Protein AF-A0A932HII7-F1 (afdb_monomer)

Sequence (70 aa):
IDGFPRSATAIAHQECRVLFVEKQAFLNLLHEDPVIARKILWSLCRTLSLRLRDTTDRIVSLFSIIARPF

pLDDT: mean 91.94, std 10.11, range [52.53, 97.88]

Secondary structure (DSSP, 8-state):
-TTPPPSS----SSS-------HHHHHHHHHH-HHHHHHHHHHHHHHHHHHHHHHHHHHHHHHHHHT---

Solvent-accessible surface area (backbone atoms only — not comparable to full-atom values): 4519 Å² total; per-residue (Å²): 122,89,92,60,78,78,92,68,89,87,77,80,92,59,96,78,86,82,90,84,80,53,69,67,61,52,57,51,32,47,72,78,41,47,72,61,35,49,53,54,51,50,52,51,54,50,50,51,54,51,51,53,50,52,52,51,52,52,52,52,51,54,49,56,63,70,69,53,75,135

Structure (mmCIF, N/CA/C/O backbone):
data_AF-A0A932HII7-F1
#
_entry.id   AF-A0A932HII7-F1
#
loop_
_atom_site.group_PDB
_atom_site.id
_atom_site.type_symbol
_atom_site.label_atom_id
_atom_site.label_alt_id
_atom_site.label_comp_id
_atom_site.label_asym_id
_atom_site.label_entity_id
_atom_site.label_seq_id
_atom_site.pd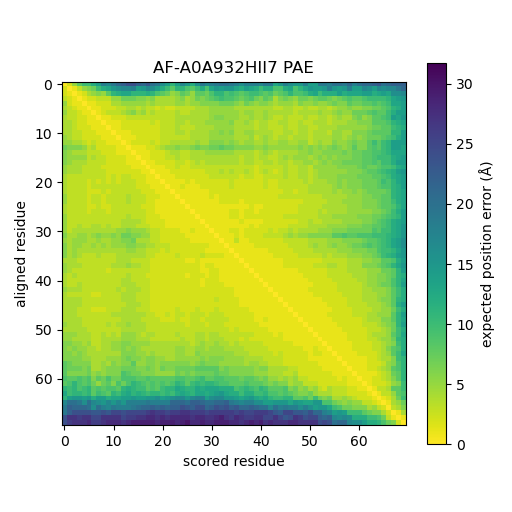bx_PDB_ins_code
_atom_site.Cartn_x
_atom_site.Cartn_y
_atom_site.Cartn_z
_atom_site.occupancy
_atom_site.B_iso_or_equiv
_atom_site.auth_seq_id
_atom_site.auth_comp_id
_atom_site.auth_asym_id
_atom_site.auth_atom_id
_atom_site.pdbx_PDB_model_num
ATOM 1 N N . ILE A 1 1 ? 9.722 1.409 4.840 1.00 57.97 1 ILE A N 1
ATOM 2 C CA . ILE A 1 1 ? 10.583 1.931 5.920 1.00 57.97 1 ILE A CA 1
ATOM 3 C C . ILE A 1 1 ? 10.033 3.293 6.296 1.00 57.97 1 ILE A C 1
ATOM 5 O O . ILE A 1 1 ? 9.800 4.097 5.399 1.00 57.97 1 ILE A O 1
ATOM 9 N N . ASP A 1 2 ? 9.724 3.504 7.570 1.00 81.31 2 ASP A N 1
ATOM 10 C CA . ASP A 1 2 ? 9.163 4.769 8.040 1.00 81.31 2 ASP A CA 1
ATOM 11 C C . ASP A 1 2 ? 10.197 5.897 7.961 1.00 81.31 2 ASP A C 1
ATOM 13 O O . 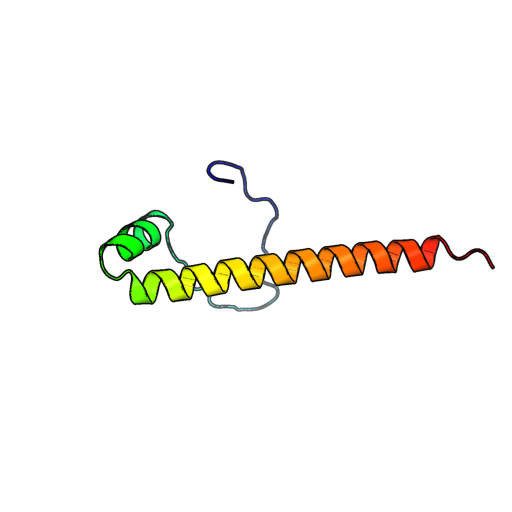ASP A 1 2 ? 11.368 5.687 8.262 1.00 81.31 2 ASP A O 1
ATOM 17 N N . GLY A 1 3 ? 9.763 7.085 7.530 1.00 81.75 3 GLY A N 1
ATOM 18 C CA . GLY A 1 3 ? 10.600 8.292 7.482 1.00 81.75 3 GLY A CA 1
ATOM 19 C C . GLY A 1 3 ? 11.495 8.445 6.246 1.00 81.75 3 GLY A C 1
ATOM 20 O O . GLY A 1 3 ? 12.135 9.480 6.097 1.00 81.75 3 GLY A O 1
ATOM 21 N N . PHE A 1 4 ? 11.523 7.470 5.335 1.00 89.44 4 PHE A N 1
ATOM 22 C CA . PHE A 1 4 ? 12.267 7.596 4.077 1.00 89.44 4 PHE A CA 1
ATOM 23 C C . PHE A 1 4 ? 11.480 8.424 3.050 1.00 89.44 4 PHE A C 1
ATOM 25 O O . PHE A 1 4 ? 10.243 8.376 3.044 1.00 89.44 4 PHE A O 1
ATOM 32 N N . PRO A 1 5 ? 12.167 9.158 2.151 1.00 91.38 5 PRO A N 1
ATOM 33 C CA . PRO A 1 5 ? 11.505 9.836 1.044 1.00 91.38 5 PRO A CA 1
ATOM 34 C C . PRO A 1 5 ? 10.764 8.832 0.149 1.00 91.38 5 PRO A C 1
ATOM 36 O O . PRO A 1 5 ? 11.044 7.630 0.148 1.00 91.38 5 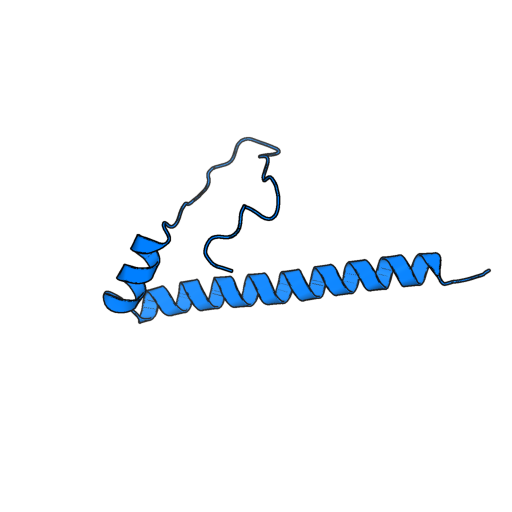PRO A O 1
ATOM 39 N N . ARG A 1 6 ? 9.793 9.329 -0.627 1.00 91.62 6 ARG A N 1
ATOM 40 C CA . ARG A 1 6 ? 9.058 8.504 -1.598 1.00 91.62 6 ARG A CA 1
ATOM 41 C C . ARG A 1 6 ? 10.054 7.852 -2.563 1.00 91.62 6 ARG A C 1
ATOM 43 O O . ARG A 1 6 ? 10.902 8.535 -3.123 1.00 91.62 6 ARG A O 1
ATOM 50 N N . SER A 1 7 ? 9.929 6.541 -2.764 1.00 91.00 7 SER A N 1
ATOM 51 C CA . SER A 1 7 ? 10.847 5.761 -3.608 1.00 91.00 7 SER A CA 1
ATOM 52 C C . SER A 1 7 ? 10.686 6.027 -5.105 1.00 91.00 7 SER A C 1
ATOM 54 O O . SER A 1 7 ? 11.564 5.670 -5.883 1.00 91.00 7 SER A O 1
ATOM 56 N N . ALA A 1 8 ? 9.558 6.609 -5.514 1.00 92.31 8 ALA A N 1
ATOM 57 C CA . ALA A 1 8 ? 9.252 6.938 -6.896 1.00 92.31 8 ALA A CA 1
ATOM 58 C C . ALA A 1 8 ? 8.234 8.083 -6.969 1.00 92.31 8 ALA A C 1
ATOM 60 O O . ALA A 1 8 ? 7.498 8.347 -6.011 1.00 92.31 8 ALA A O 1
ATOM 61 N N . THR A 1 9 ? 8.160 8.710 -8.139 1.00 95.19 9 THR A N 1
ATOM 62 C CA . THR A 1 9 ? 7.112 9.672 -8.490 1.00 95.19 9 THR A CA 1
ATOM 63 C C . THR A 1 9 ? 5.916 8.930 -9.085 1.00 95.19 9 THR A C 1
ATOM 65 O O . THR A 1 9 ? 6.083 8.056 -9.933 1.00 95.19 9 THR A O 1
ATOM 68 N N . ALA A 1 10 ? 4.703 9.283 -8.659 1.00 94.31 10 ALA A N 1
ATOM 69 C CA . ALA A 1 10 ? 3.459 8.777 -9.235 1.00 94.31 10 ALA A CA 1
ATOM 70 C C . ALA A 1 10 ? 2.776 9.898 -10.028 1.00 94.31 10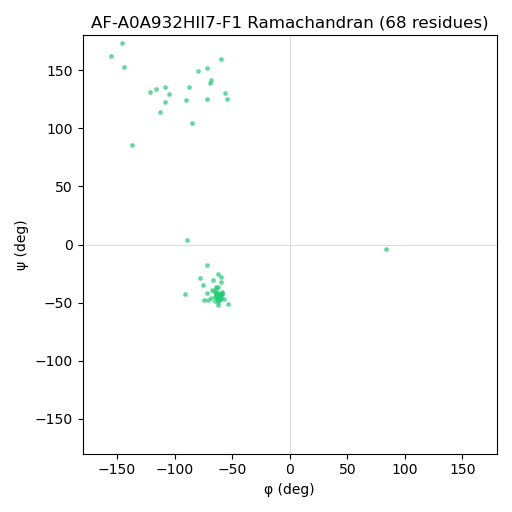 ALA A C 1
ATOM 72 O O . ALA A 1 10 ? 2.494 10.957 -9.472 1.00 94.31 10 ALA A O 1
ATOM 73 N N . ILE A 1 11 ? 2.522 9.664 -11.317 1.00 96.06 11 ILE A N 1
ATOM 74 C CA . ILE A 1 11 ? 1.887 10.622 -12.232 1.00 96.06 11 ILE A CA 1
ATOM 75 C C . ILE A 1 11 ? 0.625 9.964 -12.791 1.00 96.06 11 ILE A C 1
ATOM 77 O O . ILE A 1 11 ? 0.669 8.817 -13.237 1.00 96.06 11 ILE A O 1
ATOM 81 N N . ALA A 1 12 ? -0.504 10.673 -12.751 1.00 97.44 12 ALA A N 1
ATOM 82 C CA . ALA A 1 12 ? -1.750 10.195 -13.337 1.00 97.44 12 ALA A CA 1
ATOM 83 C C . ALA A 1 12 ? -1.659 10.241 -14.870 1.00 97.44 12 ALA A C 1
ATOM 85 O O . ALA A 1 12 ? -1.357 11.285 -15.441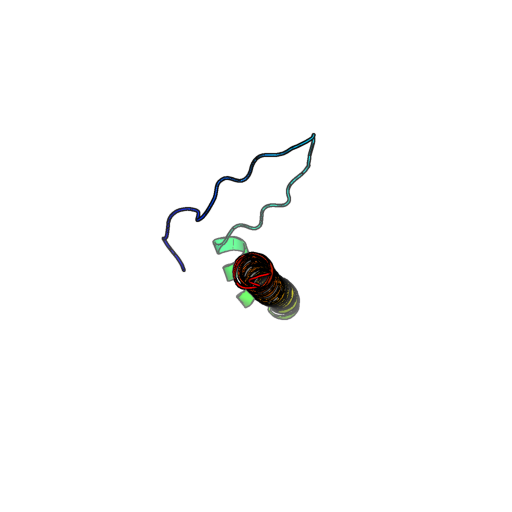 1.00 97.44 12 ALA A O 1
ATOM 86 N N . HIS A 1 13 ? -1.915 9.113 -15.537 1.00 97.25 13 HIS A N 1
ATOM 87 C CA . HIS A 1 13 ? -1.917 9.050 -17.004 1.00 97.25 13 HIS A CA 1
ATOM 88 C C . HIS A 1 13 ? -3.202 9.630 -17.617 1.00 97.25 13 HIS A C 1
ATOM 90 O O . HIS A 1 13 ? -3.190 10.148 -18.727 1.00 97.25 13 HIS A O 1
ATOM 96 N N . GLN A 1 14 ? -4.303 9.555 -16.872 1.00 97.50 14 GLN A N 1
ATOM 97 C CA . GLN A 1 14 ? -5.624 10.062 -17.234 1.00 97.50 14 GLN A CA 1
ATOM 98 C C . GLN A 1 14 ? -6.336 10.559 -15.971 1.00 97.50 14 GLN A C 1
ATOM 100 O O . GLN A 1 14 ? -5.836 10.346 -14.861 1.00 97.50 14 GLN A O 1
ATOM 105 N N . GLU A 1 15 ? -7.504 11.188 -16.122 1.00 97.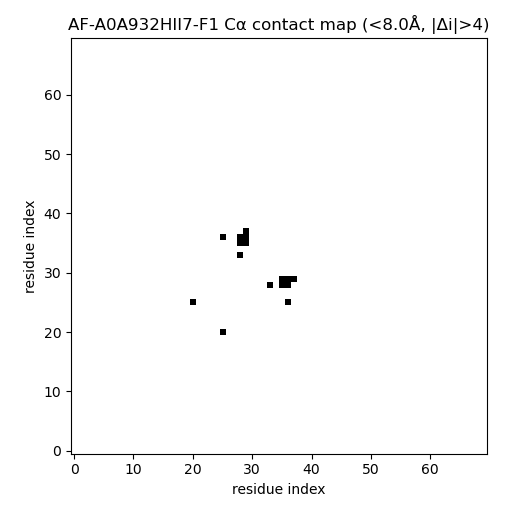38 15 GLU A N 1
ATOM 106 C CA . GLU A 1 15 ? -8.319 11.608 -14.980 1.00 97.38 15 GLU A CA 1
ATOM 107 C C . GLU A 1 15 ? -8.601 10.416 -14.053 1.00 97.38 15 GLU A C 1
ATOM 109 O O . GLU A 1 15 ? -9.072 9.358 -14.476 1.00 97.38 15 GLU A O 1
ATOM 114 N N . CYS A 1 16 ? -8.261 10.571 -12.773 1.00 96.94 16 CYS A N 1
ATOM 115 C CA . CYS A 1 16 ? -8.400 9.510 -11.789 1.00 96.94 16 CYS A CA 1
ATOM 116 C C . CYS A 1 16 ? -8.800 10.066 -10.426 1.00 96.94 16 CYS A C 1
ATOM 118 O O . CYS A 1 16 ? -8.451 11.188 -10.058 1.00 96.94 16 CYS A O 1
ATOM 120 N N . ARG A 1 17 ? -9.482 9.232 -9.643 1.00 96.88 17 ARG A N 1
ATOM 121 C CA . ARG A 1 17 ? -9.771 9.492 -8.233 1.00 96.88 17 ARG A CA 1
ATOM 122 C C . ARG A 1 17 ? -8.9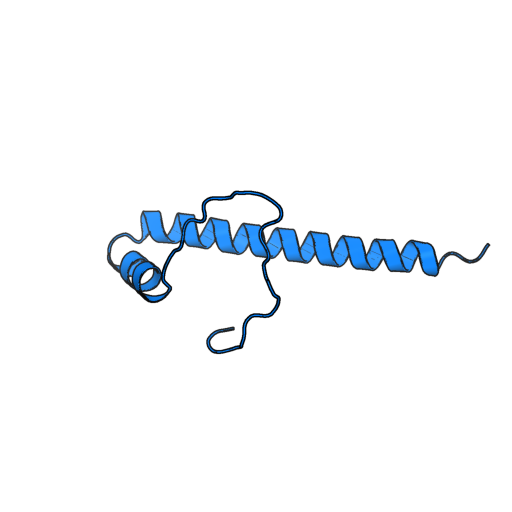25 8.572 -7.371 1.00 96.88 17 ARG A C 1
ATOM 124 O O . ARG A 1 17 ? -8.829 7.378 -7.649 1.00 96.88 17 ARG A O 1
ATOM 131 N N . VAL A 1 18 ? -8.332 9.129 -6.322 1.00 95.81 18 VAL A N 1
ATOM 132 C CA . VAL A 1 18 ? -7.454 8.399 -5.406 1.00 95.81 18 VAL A CA 1
ATOM 133 C C . VAL A 1 18 ? -8.085 8.377 -4.023 1.00 95.81 18 VAL A C 1
ATOM 135 O O . VAL A 1 18 ? -8.538 9.406 -3.527 1.00 95.81 18 VAL A O 1
ATOM 138 N N . LEU A 1 19 ? -8.091 7.201 -3.398 1.00 94.69 19 LEU A N 1
ATOM 139 C CA . LEU A 1 19 ? -8.403 7.063 -1.982 1.00 94.69 19 LEU A CA 1
ATOM 140 C C . LEU A 1 19 ? -7.107 7.183 -1.180 1.00 94.69 19 LEU A C 1
ATOM 142 O O . LEU A 1 19 ? -6.158 6.431 -1.411 1.00 94.69 19 LEU A O 1
ATOM 146 N N . PHE A 1 20 ? -7.077 8.118 -0.236 1.00 94.69 20 PHE A N 1
ATOM 147 C CA . PHE A 1 20 ? -5.950 8.303 0.667 1.00 94.69 20 PHE A CA 1
ATOM 148 C C . PHE A 1 20 ? -6.291 7.757 2.051 1.00 94.69 20 PHE A C 1
ATOM 150 O O . PHE A 1 20 ? -7.328 8.089 2.619 1.00 94.69 20 PHE A O 1
ATOM 157 N N . VAL A 1 21 ? -5.397 6.930 2.588 1.00 93.62 21 VAL A N 1
ATOM 158 C CA . VAL A 1 21 ? -5.453 6.467 3.975 1.00 93.62 21 VAL A CA 1
ATOM 159 C C . VAL A 1 21 ? -4.266 7.080 4.697 1.00 93.62 21 VAL A C 1
ATOM 161 O O . VAL A 1 21 ? -3.112 6.778 4.381 1.00 93.62 21 VAL A O 1
ATOM 164 N N . GLU A 1 22 ? -4.544 7.962 5.652 1.00 95.00 22 GLU A N 1
ATOM 165 C CA . GLU A 1 22 ? -3.501 8.564 6.469 1.00 95.00 22 GLU A CA 1
ATOM 166 C C . GLU A 1 22 ? -2.867 7.509 7.384 1.00 95.00 22 GLU A C 1
ATOM 168 O O . GLU A 1 22 ? -3.559 6.655 7.944 1.00 95.00 22 GLU A O 1
ATOM 173 N N . LYS A 1 23 ? -1.545 7.589 7.573 1.00 92.88 23 LYS A N 1
ATOM 174 C CA . LYS A 1 23 ? -0.815 6.688 8.469 1.00 92.88 23 LYS A CA 1
ATOM 175 C C . LYS A 1 23 ? -1.432 6.676 9.866 1.00 92.88 23 LYS A C 1
ATOM 177 O O . LYS A 1 23 ? -1.715 5.597 10.372 1.00 92.88 23 LYS A O 1
ATOM 182 N N . GLN A 1 24 ? -1.646 7.845 10.475 1.00 95.44 24 GLN A N 1
ATOM 183 C CA . GLN A 1 24 ? -2.139 7.899 11.849 1.00 95.44 24 GLN A CA 1
ATOM 184 C C . GLN A 1 24 ? -3.576 7.382 11.953 1.00 95.44 24 GLN A C 1
ATOM 186 O O . GLN A 1 24 ? -3.867 6.614 12.862 1.00 95.44 24 GLN A O 1
ATOM 191 N N . ALA A 1 25 ? -4.439 7.701 10.985 1.00 96.38 25 ALA A N 1
ATOM 192 C CA . ALA A 1 25 ? -5.793 7.151 10.928 1.00 96.38 25 ALA A CA 1
ATOM 193 C C . ALA A 1 25 ? -5.790 5.615 10.842 1.00 96.38 25 ALA A C 1
ATOM 195 O O . ALA A 1 25 ? -6.542 4.953 11.551 1.00 96.38 25 ALA A O 1
ATOM 196 N N . PHE A 1 26 ? -4.904 5.029 10.029 1.00 96.12 26 PHE A N 1
ATOM 197 C CA . PHE A 1 26 ? -4.763 3.574 9.965 1.00 96.12 26 PHE A CA 1
ATOM 198 C C . PHE A 1 26 ? -4.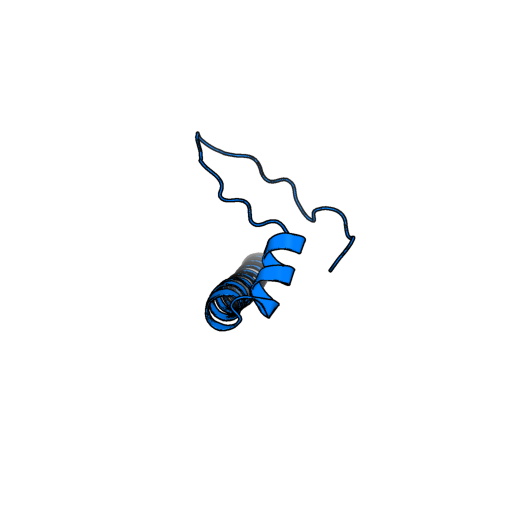225 2.972 11.270 1.00 96.12 26 PHE A C 1
ATOM 200 O O . PHE A 1 26 ? -4.694 1.919 11.698 1.00 96.12 26 PHE A O 1
ATOM 207 N N . LEU A 1 27 ? -3.258 3.635 11.914 1.00 95.31 27 LEU A N 1
ATOM 208 C CA . LEU A 1 27 ? -2.734 3.195 13.207 1.00 95.31 27 LEU A CA 1
ATOM 209 C C . LEU A 1 27 ? -3.809 3.239 14.296 1.00 95.31 27 LEU A C 1
ATOM 211 O O . LEU A 1 27 ? -3.932 2.284 15.054 1.00 95.31 27 LEU A O 1
ATOM 215 N N . ASN A 1 28 ? -4.632 4.285 14.329 1.00 97.44 28 ASN A N 1
ATOM 216 C CA . ASN A 1 28 ? -5.768 4.369 15.245 1.00 97.44 28 ASN A CA 1
ATOM 217 C C . ASN A 1 28 ? -6.782 3.250 14.960 1.00 97.44 28 ASN A C 1
ATOM 219 O O . ASN A 1 28 ? -7.222 2.569 15.883 1.00 97.44 28 ASN A O 1
ATOM 223 N N . LEU A 1 29 ? -7.063 2.972 13.682 1.00 97.25 29 LEU A N 1
ATOM 224 C CA . LEU A 1 29 ? -7.974 1.901 13.276 1.00 97.25 29 LEU A CA 1
ATOM 225 C C . LEU A 1 29 ? -7.513 0.515 13.753 1.00 97.25 29 LEU A C 1
ATOM 227 O O . LEU A 1 29 ? -8.351 -0.323 14.068 1.00 97.25 29 LEU A O 1
ATOM 231 N N . LEU A 1 30 ? -6.201 0.260 13.852 1.00 96.94 30 LEU A N 1
ATOM 232 C CA . LEU A 1 30 ? -5.684 -0.995 14.419 1.00 96.94 30 LEU A CA 1
ATOM 233 C C . LEU A 1 30 ? -6.122 -1.214 15.873 1.00 96.94 30 LEU A C 1
ATOM 235 O O . LEU A 1 30 ? -6.217 -2.367 16.292 1.00 96.94 30 LEU A O 1
ATOM 239 N N . HIS A 1 31 ? -6.371 -0.136 16.619 1.00 96.88 31 HIS A N 1
ATOM 240 C CA . HIS A 1 31 ? -6.853 -0.181 17.997 1.00 96.88 31 HIS A CA 1
ATOM 241 C C . HIS A 1 31 ? -8.384 -0.163 18.074 1.00 96.88 31 HIS A C 1
ATOM 243 O O . HIS A 1 31 ? -8.952 -0.921 18.856 1.00 96.88 31 HIS A O 1
ATOM 249 N N . GLU A 1 32 ? -9.041 0.671 17.263 1.00 97.81 32 GLU A N 1
ATOM 250 C CA . GLU A 1 32 ? -10.498 0.865 17.284 1.00 97.81 32 GLU A CA 1
ATOM 251 C C . GLU A 1 32 ? -11.268 -0.312 16.665 1.00 97.81 32 GLU A C 1
ATOM 253 O O . GLU A 1 32 ? -12.207 -0.823 17.272 1.00 97.81 32 GLU A O 1
ATOM 258 N N . ASP A 1 33 ? -10.851 -0.779 15.482 1.00 97.69 33 ASP A N 1
ATOM 259 C CA . ASP A 1 33 ? -11.414 -1.956 14.808 1.00 97.69 33 ASP A CA 1
ATOM 260 C C . ASP A 1 33 ? -10.295 -2.829 14.208 1.00 97.69 33 ASP A C 1
ATOM 262 O O . ASP A 1 33 ? -9.958 -2.759 13.012 1.00 97.69 33 ASP A O 1
ATOM 266 N N . PRO A 1 34 ? -9.729 -3.733 15.027 1.00 96.12 34 PRO A N 1
ATOM 267 C CA . PRO A 1 34 ? -8.655 -4.614 14.596 1.00 96.12 34 PRO A CA 1
ATOM 268 C C . PRO A 1 34 ? -9.059 -5.560 13.457 1.00 96.12 34 PRO A C 1
ATOM 270 O O . PRO A 1 34 ? -8.195 -6.048 12.725 1.00 96.12 34 PRO A O 1
ATOM 273 N N . VAL A 1 35 ? -10.349 -5.885 13.304 1.00 97.75 35 VAL A N 1
ATOM 274 C CA . VAL A 1 35 ? -10.812 -6.833 12.281 1.00 97.75 35 VAL A CA 1
ATOM 275 C C . VAL A 1 35 ? -10.698 -6.198 10.903 1.00 97.75 35 VAL A C 1
ATOM 277 O O . VAL A 1 35 ? -10.147 -6.817 9.986 1.00 97.75 35 VAL A O 1
ATOM 280 N N . ILE A 1 36 ? -11.177 -4.963 10.754 1.00 96.12 36 ILE A N 1
ATOM 281 C CA . ILE A 1 36 ? -11.083 -4.220 9.495 1.00 96.12 36 ILE A CA 1
ATOM 282 C C . ILE A 1 36 ? -9.628 -3.851 9.205 1.00 96.12 36 ILE A C 1
ATOM 284 O O . ILE A 1 36 ? -9.142 -4.093 8.095 1.00 96.12 36 ILE A O 1
ATOM 288 N N . ALA A 1 37 ? -8.898 -3.349 10.203 1.00 97.44 37 ALA A N 1
ATOM 289 C CA . ALA A 1 37 ? -7.508 -2.944 10.026 1.00 97.44 37 ALA A CA 1
ATOM 290 C C . ALA A 1 37 ? -6.620 -4.100 9.535 1.00 97.44 37 ALA A C 1
ATOM 292 O O . ALA A 1 37 ? -5.819 -3.927 8.611 1.00 97.44 37 ALA A O 1
ATOM 293 N N . ARG A 1 38 ? -6.813 -5.318 10.069 1.00 97.69 38 ARG A N 1
ATOM 294 C CA . ARG A 1 38 ? -6.092 -6.515 9.603 1.00 97.69 38 ARG A CA 1
ATOM 295 C C . ARG A 1 38 ? -6.390 -6.864 8.148 1.00 97.69 38 ARG A C 1
ATOM 297 O O . ARG A 1 38 ? -5.477 -7.288 7.444 1.00 97.69 38 ARG A O 1
ATOM 304 N N . LYS A 1 39 ? -7.624 -6.674 7.668 1.00 97.69 39 LYS A N 1
ATOM 305 C CA . LYS A 1 39 ? -7.961 -6.912 6.250 1.00 97.69 39 LYS A CA 1
ATOM 306 C C . LYS A 1 39 ? -7.202 -5.954 5.331 1.00 97.69 39 LYS A C 1
ATOM 308 O O . LYS A 1 39 ? -6.668 -6.383 4.308 1.00 97.69 39 LYS A O 1
ATOM 313 N N . ILE A 1 40 ? -7.111 -4.680 5.715 1.00 96.19 40 ILE A N 1
ATOM 314 C CA . ILE A 1 40 ? -6.354 -3.664 4.971 1.00 96.19 40 ILE A CA 1
ATOM 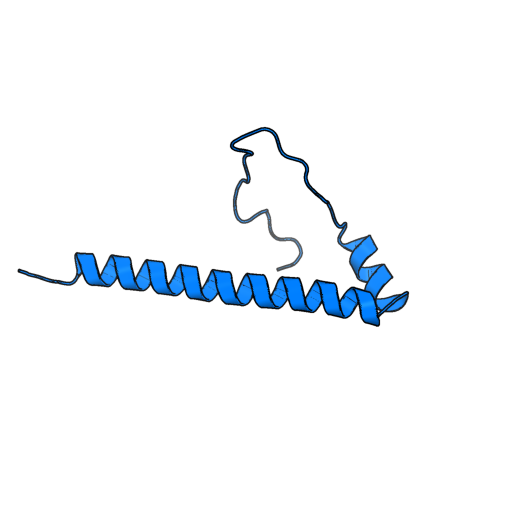315 C C . ILE A 1 40 ? -4.857 -4.002 4.984 1.00 96.19 40 ILE A C 1
ATOM 317 O O . ILE A 1 40 ? -4.236 -4.047 3.921 1.00 96.19 40 ILE A O 1
ATOM 321 N N . LEU A 1 41 ? -4.293 -4.316 6.158 1.00 96.31 41 LEU A N 1
ATOM 322 C CA . LEU A 1 41 ? -2.887 -4.708 6.297 1.00 96.31 41 LEU A CA 1
ATOM 323 C C . LEU A 1 41 ? -2.552 -5.923 5.430 1.00 96.31 41 LEU A C 1
ATOM 325 O O . LEU A 1 41 ? -1.570 -5.914 4.691 1.00 96.31 41 LEU A O 1
ATOM 329 N N . TRP A 1 42 ? -3.395 -6.954 5.480 1.00 97.81 42 TRP A N 1
ATOM 330 C CA . TRP A 1 42 ? -3.213 -8.164 4.689 1.00 97.81 42 TRP A CA 1
ATOM 331 C C . TRP A 1 42 ? -3.222 -7.871 3.186 1.00 97.81 42 TRP A C 1
ATOM 333 O O . TRP A 1 42 ? -2.350 -8.346 2.457 1.00 97.81 42 TRP A O 1
ATOM 343 N N . SER A 1 43 ? -4.162 -7.041 2.722 1.00 96.69 43 SER A N 1
ATOM 344 C CA . SER A 1 43 ? -4.226 -6.608 1.322 1.00 96.69 43 SER A CA 1
ATOM 345 C C . SER A 1 43 ? -2.954 -5.865 0.891 1.00 96.69 43 SER A C 1
ATOM 347 O O . SER A 1 43 ? -2.395 -6.152 -0.175 1.00 96.69 43 SER A O 1
ATOM 349 N N . LEU A 1 44 ? -2.440 -4.972 1.744 1.00 95.00 44 LEU A N 1
ATOM 350 C CA . LEU A 1 44 ? -1.190 -4.250 1.508 1.00 95.00 44 LEU A CA 1
ATOM 351 C C . LEU A 1 44 ? 0.004 -5.212 1.410 1.00 95.00 44 LEU A C 1
ATOM 353 O O . LEU A 1 44 ? 0.726 -5.192 0.411 1.00 95.00 44 LEU A O 1
ATOM 357 N N . CYS A 1 45 ? 0.188 -6.093 2.397 1.00 97.06 45 CYS A N 1
ATOM 358 C CA . CYS A 1 45 ? 1.281 -7.071 2.430 1.00 97.06 45 CYS A CA 1
ATOM 359 C C . CYS A 1 45 ? 1.245 -8.022 1.229 1.00 97.06 45 CYS A C 1
ATOM 361 O O . CYS A 1 45 ? 2.279 -8.277 0.605 1.00 97.06 45 CYS A O 1
ATOM 363 N N . ARG A 1 46 ? 0.056 -8.515 0.862 1.00 97.88 46 ARG A N 1
ATOM 364 C CA . ARG A 1 46 ? -0.130 -9.367 -0.317 1.00 97.88 46 ARG A CA 1
ATOM 365 C C . ARG A 1 46 ? 0.244 -8.625 -1.597 1.00 97.88 46 ARG A C 1
ATOM 367 O O . ARG A 1 46 ? 0.978 -9.166 -2.419 1.00 97.88 46 ARG A O 1
ATOM 374 N N . THR A 1 47 ? -0.213 -7.383 -1.750 1.00 97.19 47 THR A N 1
ATOM 375 C CA . THR A 1 47 ? 0.093 -6.551 -2.924 1.00 97.19 47 THR A CA 1
ATOM 376 C C . THR A 1 47 ? 1.591 -6.291 -3.051 1.00 97.19 47 THR A C 1
ATOM 378 O O . THR A 1 47 ? 2.143 -6.432 -4.140 1.00 97.19 47 THR A O 1
ATOM 381 N N . LEU A 1 48 ? 2.268 -5.958 -1.949 1.00 95.12 48 LEU A N 1
ATOM 382 C CA . LEU A 1 48 ? 3.719 -5.758 -1.940 1.00 95.12 48 LEU A CA 1
ATOM 383 C C . LEU A 1 48 ? 4.466 -7.041 -2.311 1.00 95.12 48 LEU A C 1
ATOM 385 O O . LEU A 1 48 ? 5.341 -7.007 -3.171 1.00 95.12 48 LEU A O 1
ATOM 389 N N . SER A 1 49 ? 4.078 -8.175 -1.727 1.00 97.25 49 SER A N 1
ATOM 390 C CA . SER A 1 49 ? 4.707 -9.473 -2.002 1.00 97.25 49 SER A CA 1
ATOM 391 C C . SER A 1 49 ? 4.579 -9.874 -3.474 1.00 97.25 49 SER A C 1
ATOM 393 O O . SER A 1 49 ? 5.544 -10.335 -4.079 1.00 97.25 49 SER A O 1
ATOM 395 N N . LEU A 1 50 ? 3.400 -9.659 -4.070 1.00 97.31 50 LEU A N 1
ATOM 396 C CA . LEU A 1 50 ? 3.165 -9.913 -5.493 1.00 97.31 50 LEU A CA 1
ATOM 397 C C . LEU A 1 50 ? 4.002 -8.991 -6.383 1.00 97.31 50 LEU A C 1
ATOM 399 O O . LEU A 1 50 ? 4.625 -9.469 -7.323 1.00 97.31 50 LEU A O 1
ATOM 403 N N . ARG A 1 51 ? 4.064 -7.691 -6.070 1.00 95.50 51 ARG A N 1
ATOM 404 C CA . ARG A 1 51 ? 4.866 -6.726 -6.841 1.00 95.50 51 ARG A CA 1
ATOM 405 C C . ARG A 1 51 ? 6.359 -7.020 -6.767 1.00 95.50 51 ARG A C 1
ATOM 407 O O . ARG A 1 51 ? 7.046 -6.865 -7.771 1.00 95.50 51 ARG A O 1
ATOM 414 N N . LEU A 1 52 ? 6.858 -7.445 -5.606 1.00 95.38 52 LEU A N 1
ATOM 415 C CA . LEU A 1 52 ? 8.255 -7.850 -5.456 1.00 95.38 52 LEU A CA 1
ATOM 416 C C . LEU A 1 52 ? 8.565 -9.066 -6.326 1.00 95.38 52 LEU A C 1
ATOM 418 O O . LEU A 1 52 ? 9.556 -9.044 -7.044 1.00 95.38 52 LEU A O 1
ATOM 422 N N . ARG A 1 53 ? 7.694 -10.083 -6.320 1.00 95.94 53 ARG A N 1
ATOM 423 C CA . ARG A 1 53 ? 7.860 -11.265 -7.175 1.00 95.94 53 ARG A CA 1
ATOM 424 C C . ARG A 1 53 ? 7.821 -10.905 -8.658 1.00 95.94 53 ARG A C 1
ATOM 426 O O . ARG A 1 53 ? 8.749 -11.253 -9.366 1.00 95.94 53 ARG A O 1
ATOM 433 N N . ASP A 1 54 ? 6.824 -10.135 -9.089 1.00 95.94 54 ASP A N 1
ATOM 434 C CA . ASP A 1 54 ? 6.705 -9.672 -10.479 1.00 95.94 54 ASP A CA 1
ATOM 435 C C . ASP A 1 54 ? 7.933 -8.850 -10.911 1.00 95.94 54 ASP A C 1
ATOM 437 O O . ASP A 1 54 ? 8.478 -9.043 -11.992 1.00 95.94 54 ASP A O 1
ATOM 441 N N . THR A 1 55 ? 8.443 -7.974 -10.041 1.00 94.38 55 THR A N 1
ATOM 442 C CA . THR A 1 55 ? 9.668 -7.211 -10.332 1.00 94.38 55 THR A CA 1
ATOM 443 C C . THR A 1 55 ? 10.881 -8.132 -10.463 1.00 94.38 55 THR A C 1
ATOM 445 O O . THR A 1 55 ? 11.652 -7.985 -11.409 1.00 94.38 55 THR A O 1
ATOM 448 N N . THR A 1 56 ? 11.037 -9.101 -9.558 1.00 94.25 56 THR A N 1
ATOM 449 C CA . THR A 1 56 ? 12.101 -10.109 -9.642 1.00 94.25 56 THR A CA 1
ATOM 450 C C . THR A 1 56 ? 11.999 -10.915 -10.935 1.00 94.25 56 THR A C 1
ATOM 452 O O . THR A 1 56 ? 12.996 -11.049 -11.642 1.00 94.25 56 THR A O 1
ATOM 455 N N . ASP A 1 57 ? 10.806 -11.390 -11.289 1.00 94.00 57 ASP A N 1
ATOM 456 C CA . ASP A 1 57 ? 10.565 -12.183 -12.497 1.00 94.00 57 ASP A CA 1
ATOM 457 C C . ASP A 1 57 ? 10.899 -11.375 -13.762 1.00 94.00 57 ASP A C 1
ATOM 459 O O . ASP A 1 57 ? 11.584 -11.871 -14.659 1.00 94.00 57 ASP A O 1
ATOM 463 N N . ARG A 1 58 ? 10.512 -10.093 -13.811 1.00 92.81 58 ARG A N 1
ATOM 464 C CA . ARG A 1 58 ? 10.874 -9.177 -14.907 1.00 92.81 58 ARG A CA 1
ATOM 465 C C . ARG A 1 58 ? 12.382 -9.000 -15.029 1.00 92.81 58 ARG A C 1
ATOM 467 O O . ARG A 1 58 ? 12.907 -9.069 -16.138 1.00 92.81 58 ARG A O 1
ATOM 474 N N . ILE A 1 59 ? 13.082 -8.808 -13.912 1.00 93.19 59 ILE A N 1
ATOM 475 C CA . ILE A 1 59 ? 14.541 -8.660 -13.896 1.00 93.19 59 ILE A CA 1
ATOM 476 C C . ILE A 1 59 ? 15.213 -9.933 -14.427 1.00 93.19 59 ILE A C 1
ATOM 478 O O . ILE A 1 59 ? 16.054 -9.853 -15.321 1.00 93.19 59 ILE A O 1
ATOM 482 N N . VAL A 1 60 ? 14.806 -11.109 -13.944 1.00 92.69 60 VAL A N 1
ATOM 483 C CA . VAL A 1 60 ? 15.331 -12.398 -14.423 1.00 92.69 60 VAL A CA 1
ATOM 484 C C . VAL A 1 60 ? 15.052 -12.585 -15.915 1.00 92.69 60 VAL A C 1
ATOM 486 O O . VAL A 1 60 ? 15.950 -12.981 -16.658 1.00 92.69 60 VAL A O 1
ATOM 489 N N . SER A 1 61 ? 13.842 -12.252 -16.377 1.00 91.62 61 SER A N 1
ATOM 490 C CA . SER A 1 61 ? 13.480 -12.356 -17.793 1.00 91.62 61 SER A CA 1
ATOM 491 C C . SER A 1 61 ? 14.377 -11.483 -18.675 1.00 91.62 61 SER A C 1
ATOM 493 O O . SER A 1 61 ? 14.904 -11.969 -19.677 1.00 91.62 61 SER A O 1
ATOM 495 N N . LEU A 1 62 ? 14.647 -10.243 -18.255 1.00 92.19 62 LEU A N 1
ATOM 496 C CA . LEU A 1 62 ? 15.529 -9.323 -18.965 1.00 92.19 62 LEU A CA 1
ATOM 497 C C . LEU A 1 62 ? 16.949 -9.890 -19.067 1.00 92.19 62 LEU A C 1
ATOM 499 O O . LEU A 1 62 ? 17.523 -9.920 -20.155 1.00 92.19 62 LEU A O 1
ATOM 503 N N . PHE A 1 63 ? 17.494 -10.407 -17.963 1.00 90.88 63 PHE A N 1
ATOM 504 C CA . PHE A 1 63 ? 18.815 -11.034 -17.977 1.00 90.88 63 PHE A CA 1
ATOM 505 C C . PHE A 1 63 ? 18.859 -12.292 -18.843 1.00 90.88 63 PHE A C 1
ATOM 507 O O . PHE A 1 63 ? 19.851 -12.504 -19.528 1.00 90.88 63 PHE A O 1
ATOM 514 N N . SER A 1 64 ? 17.796 -13.099 -18.881 1.00 89.44 64 SER A N 1
ATOM 515 C CA . SER A 1 64 ? 17.750 -14.298 -19.728 1.00 89.44 64 SER A CA 1
ATOM 516 C C . SER A 1 64 ? 17.757 -13.983 -21.228 1.00 89.44 64 SER A C 1
ATOM 518 O O . SER A 1 64 ? 18.297 -14.762 -22.009 1.00 89.44 64 SER A O 1
ATOM 520 N N . ILE A 1 65 ? 17.198 -12.837 -21.631 1.00 86.31 65 ILE A N 1
ATOM 521 C CA . ILE A 1 65 ? 17.227 -12.362 -23.021 1.00 86.31 65 ILE A CA 1
ATOM 522 C C . ILE A 1 65 ? 18.641 -11.898 -23.386 1.00 86.31 65 ILE A C 1
ATOM 524 O O . ILE A 1 65 ? 19.128 -12.212 -24.465 1.00 86.31 65 ILE A O 1
ATOM 528 N N . ILE A 1 66 ? 19.309 -11.183 -22.477 1.00 79.50 66 ILE A N 1
ATOM 529 C CA . ILE A 1 66 ? 20.656 -10.635 -22.700 1.00 79.50 66 ILE A CA 1
ATOM 530 C C . ILE A 1 66 ? 21.736 -11.727 -22.618 1.00 79.50 66 ILE A C 1
ATOM 532 O O . ILE A 1 66 ? 22.729 -11.671 -23.335 1.00 79.50 66 ILE A O 1
ATOM 536 N N . ALA A 1 67 ? 21.554 -12.723 -21.748 1.00 71.81 67 ALA A N 1
ATOM 537 C CA . ALA A 1 67 ? 22.534 -13.770 -21.469 1.00 71.81 67 ALA A CA 1
ATOM 538 C C . ALA A 1 67 ? 22.421 -15.007 -22.375 1.00 71.81 67 ALA A C 1
ATOM 540 O O . ALA A 1 67 ? 23.158 -15.964 -22.152 1.00 71.81 67 ALA A O 1
ATOM 541 N N . ARG A 1 68 ? 21.525 -15.027 -23.372 1.00 56.75 68 ARG A N 1
ATOM 542 C CA . ARG A 1 68 ? 21.552 -16.038 -24.442 1.00 56.75 68 ARG A CA 1
ATOM 543 C C . ARG A 1 68 ? 22.527 -15.575 -25.533 1.00 56.75 68 ARG A C 1
ATOM 545 O O . ARG A 1 68 ? 22.162 -14.672 -26.286 1.00 56.75 68 ARG A O 1
ATOM 552 N N . PRO A 1 69 ? 23.743 -16.151 -25.641 1.00 52.53 69 PRO A N 1
ATOM 553 C CA . PRO A 1 69 ? 24.529 -15.989 -26.851 1.00 52.53 69 PRO A CA 1
ATOM 554 C C . PRO A 1 69 ? 23.867 -16.820 -27.960 1.00 52.53 69 PRO A C 1
ATOM 556 O O . PRO A 1 69 ? 23.166 -17.791 -27.668 1.00 52.53 69 PRO A O 1
ATOM 559 N N . PHE A 1 70 ? 24.049 -16.385 -29.205 1.00 54.44 70 PHE A N 1
ATOM 560 C CA . PHE A 1 70 ? 23.611 -17.084 -30.415 1.00 54.44 70 PHE A CA 1
ATOM 561 C C . PHE A 1 70 ? 23.922 -18.585 -30.392 1.00 54.44 70 PHE A C 1
ATOM 563 O O . PHE A 1 70 ? 25.035 -18.945 -29.942 1.00 54.44 70 PHE A O 1
#

Radius of gyration: 17.95 Å; Cα contacts (8 Å, |Δi|>4): 8; chains: 1; bounding box: 36×29×48 Å

Mean predicted aligned error: 5.63 Å

Foldseek 3Di:
DPPDPDPDDDDDPDDDDDDDDDPVNLVVCCVVPVPVSVVVVVVVVVVVVVVVVVVVVVVVVVCVVVPDDD